Protein AF-A0A1Y4NJ50-F1 (afdb_monomer_lite)

Sequence (127 aa):
MTEEALWSCITAFQEYPFHTASGLPFQYTLKKGRNGKLTHELWIDRREGSKSLTWSSVRLAFQNVKEMRENGERPFVERPKGLGDIRGVSYIYPLFMRFGLIEVPEKFAGNMTYQQLTLPKSLLQGD

Structure (mmCIF, N/CA/C/O backbone):
data_AF-A0A1Y4NJ50-F1
#
_entry.id   AF-A0A1Y4NJ50-F1
#
loop_
_atom_site.group_PDB
_atom_site.id
_atom_site.type_symbol
_atom_site.label_atom_id
_atom_site.label_alt_id
_atom_site.label_comp_id
_atom_site.label_asym_id
_atom_site.label_entity_id
_atom_site.label_seq_id
_atom_site.pdbx_PDB_ins_code
_atom_site.Cartn_x
_atom_site.Cartn_y
_atom_site.Cartn_z
_atom_site.occupancy
_atom_site.B_iso_or_equiv
_atom_site.auth_seq_id
_atom_site.auth_comp_id
_atom_site.auth_asym_id
_atom_site.auth_atom_id
_atom_site.pdbx_PDB_model_num
ATOM 1 N N . MET A 1 1 ? -7.281 -2.136 -14.240 1.00 86.94 1 MET A N 1
ATOM 2 C CA . MET A 1 1 ? -7.911 -2.161 -12.900 1.00 86.94 1 MET A CA 1
ATOM 3 C C . MET A 1 1 ? -8.380 -0.758 -12.535 1.00 86.94 1 MET A C 1
ATOM 5 O O . MET A 1 1 ? -7.660 0.190 -12.841 1.00 86.94 1 MET A O 1
ATOM 9 N N . THR A 1 2 ? -9.562 -0.613 -11.929 1.00 94.50 2 THR A N 1
ATOM 10 C CA . THR A 1 2 ? -10.085 0.677 -11.432 1.00 94.50 2 THR A CA 1
ATOM 11 C C . THR A 1 2 ? -9.786 0.863 -9.940 1.00 94.50 2 THR A C 1
ATOM 13 O O . THR A 1 2 ? -9.245 -0.035 -9.293 1.00 94.50 2 THR A O 1
ATOM 16 N N . GLU A 1 3 ? -10.109 2.031 -9.388 1.00 94.69 3 GLU A N 1
ATOM 17 C CA . GLU A 1 3 ? -9.917 2.314 -7.961 1.00 94.69 3 GLU A CA 1
ATOM 18 C C . GLU A 1 3 ? -10.900 1.544 -7.071 1.00 94.69 3 GLU A C 1
ATOM 20 O O . GLU A 1 3 ? -10.543 1.101 -5.985 1.00 94.69 3 GLU A O 1
ATOM 25 N N . GLU A 1 4 ? -12.113 1.307 -7.562 1.00 95.19 4 GLU A N 1
ATOM 26 C CA . GLU A 1 4 ? -13.150 0.509 -6.904 1.00 95.19 4 GLU A CA 1
ATOM 27 C C . GLU A 1 4 ? -12.730 -0.962 -6.837 1.00 95.19 4 GLU A C 1
ATOM 29 O O . GLU A 1 4 ? -12.912 -1.624 -5.813 1.00 95.19 4 GLU A O 1
ATOM 34 N N . ALA A 1 5 ? -12.107 -1.467 -7.906 1.00 96.31 5 ALA A N 1
ATOM 35 C CA . ALA A 1 5 ? -11.529 -2.806 -7.925 1.00 96.31 5 ALA A CA 1
ATOM 36 C C . ALA A 1 5 ? -10.343 -2.922 -6.950 1.00 96.31 5 ALA A C 1
ATOM 38 O O . ALA A 1 5 ? -10.245 -3.911 -6.222 1.00 96.31 5 ALA A O 1
ATOM 39 N N . LEU A 1 6 ? -9.484 -1.895 -6.871 1.00 97.06 6 LEU A N 1
ATOM 40 C CA . LEU A 1 6 ? -8.409 -1.839 -5.876 1.00 97.06 6 LEU A CA 1
ATOM 41 C C . LEU A 1 6 ? -8.969 -1.840 -4.449 1.00 97.06 6 LEU A C 1
ATOM 43 O O . LEU A 1 6 ? -8.513 -2.612 -3.608 1.00 97.06 6 LEU A O 1
ATOM 47 N N . TRP A 1 7 ? -9.982 -1.016 -4.181 1.00 95.88 7 TRP A N 1
ATOM 48 C CA . TRP A 1 7 ? -10.649 -0.968 -2.884 1.00 95.88 7 TRP A CA 1
ATOM 49 C C . TRP A 1 7 ? -11.299 -2.309 -2.517 1.00 95.88 7 TRP A C 1
ATOM 51 O O . TRP A 1 7 ? -11.213 -2.753 -1.372 1.00 95.88 7 TRP A O 1
ATOM 61 N N . SER A 1 8 ? -11.888 -2.997 -3.497 1.00 96.19 8 SER A N 1
ATOM 62 C CA . SER A 1 8 ? -12.455 -4.337 -3.312 1.00 96.19 8 SER A CA 1
ATOM 63 C C . SER A 1 8 ? -11.377 -5.353 -2.923 1.00 96.19 8 SER A C 1
ATOM 65 O O . SER A 1 8 ? -11.580 -6.117 -1.981 1.00 96.19 8 SER A O 1
ATOM 67 N N . CYS A 1 9 ? -10.201 -5.310 -3.562 1.00 97.31 9 CYS A N 1
ATOM 68 C CA . CYS A 1 9 ? -9.056 -6.143 -3.177 1.00 97.31 9 CYS A CA 1
ATOM 69 C C . CYS A 1 9 ? -8.598 -5.837 -1.745 1.00 97.31 9 CYS A C 1
ATOM 71 O O . CYS A 1 9 ? -8.460 -6.744 -0.933 1.00 97.31 9 CYS A O 1
ATOM 73 N N . ILE A 1 10 ? -8.428 -4.558 -1.401 1.00 96.25 10 ILE A N 1
ATOM 74 C CA . ILE A 1 10 ? -8.064 -4.133 -0.040 1.00 96.25 10 ILE A CA 1
ATOM 75 C C . ILE A 1 10 ? -9.083 -4.633 0.995 1.00 96.25 10 ILE A C 1
ATOM 77 O O . ILE A 1 10 ? -8.724 -5.105 2.066 1.00 96.25 10 ILE A O 1
ATOM 81 N N . THR A 1 11 ? -10.372 -4.575 0.677 1.00 95.31 11 THR A N 1
ATOM 82 C CA . THR A 1 11 ? -11.416 -5.034 1.598 1.00 95.31 11 THR A CA 1
ATOM 83 C C . THR A 1 11 ? -11.394 -6.556 1.773 1.00 95.31 11 THR A C 1
ATOM 85 O O . THR A 1 11 ? -11.586 -7.040 2.888 1.00 95.31 11 THR A O 1
ATOM 88 N N . ALA A 1 12 ? -11.136 -7.299 0.691 1.00 96.00 12 ALA A N 1
ATOM 89 C CA . ALA A 1 12 ? -11.108 -8.761 0.677 1.00 96.00 12 ALA A CA 1
ATOM 90 C C . ALA A 1 12 ? -9.866 -9.365 1.356 1.00 96.00 12 ALA A C 1
ATOM 92 O O . ALA A 1 12 ? -9.920 -10.495 1.826 1.00 96.00 12 ALA A O 1
ATOM 93 N N . PHE A 1 13 ? -8.757 -8.623 1.408 1.00 95.12 13 PHE A N 1
ATOM 94 C CA . PHE A 1 13 ? -7.477 -9.076 1.965 1.00 95.12 13 PHE A CA 1
ATOM 95 C C . PHE A 1 13 ? -7.195 -8.555 3.384 1.00 95.12 13 PHE A C 1
ATOM 97 O O . PHE A 1 13 ? -6.048 -8.591 3.835 1.00 95.12 13 PHE A O 1
ATOM 104 N N . GLN A 1 14 ? -8.213 -8.076 4.102 1.00 92.25 14 GLN A N 1
ATOM 105 C CA . GLN A 1 14 ? -8.080 -7.822 5.539 1.00 92.25 14 GLN A CA 1
ATOM 106 C C . GLN A 1 14 ? -7.637 -9.096 6.268 1.00 92.25 14 GLN A C 1
ATOM 108 O O . GLN A 1 14 ? -7.994 -10.197 5.860 1.00 92.25 14 GLN A O 1
ATOM 113 N N . GLU A 1 15 ? -6.832 -8.939 7.320 1.00 92.38 15 GLU A N 1
ATOM 114 C CA . GLU A 1 15 ? -6.305 -10.047 8.140 1.00 92.38 15 GLU A CA 1
ATOM 115 C C . GLU A 1 15 ? -5.439 -11.072 7.373 1.00 92.38 15 GLU A C 1
ATOM 117 O O . GLU A 1 15 ? -4.946 -12.042 7.947 1.00 92.38 15 GLU A O 1
ATOM 122 N N . TYR A 1 16 ? -5.160 -10.849 6.086 1.00 93.75 16 TYR A N 1
ATOM 123 C CA . TYR A 1 16 ? -4.231 -11.687 5.339 1.00 93.75 16 TYR A CA 1
ATOM 124 C C . TYR A 1 16 ? -2.790 -11.485 5.857 1.00 93.75 16 TYR A C 1
ATOM 126 O O . TYR A 1 16 ? -2.367 -10.335 6.010 1.00 93.75 16 TYR A O 1
ATO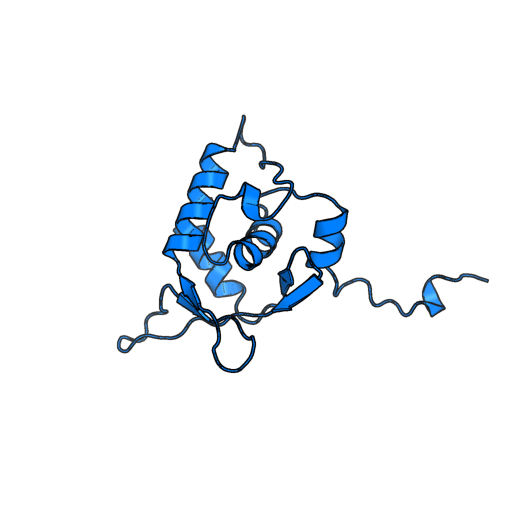M 134 N N . PRO A 1 17 ? -2.011 -12.562 6.100 1.00 93.00 17 PRO A N 1
ATOM 135 C CA . PRO A 1 17 ? -0.647 -12.480 6.628 1.00 93.00 17 PRO A CA 1
ATOM 136 C C . PRO A 1 17 ? 0.347 -12.031 5.547 1.00 93.00 17 PRO A C 1
ATOM 138 O O . PRO A 1 17 ? 1.012 -12.833 4.884 1.00 93.00 17 PRO A O 1
ATOM 141 N N . PHE A 1 18 ? 0.450 -10.721 5.353 1.00 94.25 18 PHE A N 1
ATOM 142 C CA . PHE A 1 18 ? 1.447 -10.123 4.477 1.00 94.25 18 PHE A CA 1
ATOM 143 C C . PHE A 1 18 ? 2.822 -10.081 5.143 1.00 94.25 18 PHE A C 1
ATOM 145 O O . PHE A 1 18 ? 2.962 -10.075 6.363 1.00 94.25 18 PHE A O 1
ATOM 152 N N . HIS A 1 19 ? 3.857 -9.989 4.314 1.00 94.50 19 HIS A N 1
ATOM 153 C CA . HIS A 1 19 ? 5.216 -9.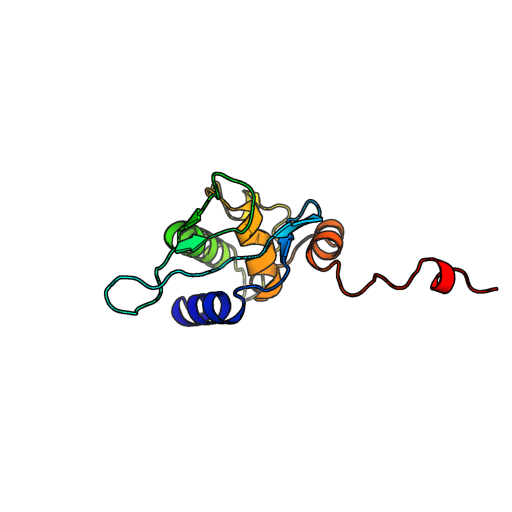694 4.747 1.00 94.50 19 HIS A CA 1
ATOM 154 C C . HIS A 1 19 ? 5.733 -8.509 3.935 1.00 94.50 19 HIS A C 1
ATOM 156 O O . HIS A 1 19 ? 5.410 -8.369 2.757 1.00 94.50 19 HIS A O 1
ATOM 162 N N . THR A 1 20 ? 6.501 -7.614 4.553 1.00 94.62 20 THR A N 1
ATOM 163 C CA . THR A 1 20 ? 7.172 -6.531 3.816 1.00 94.62 20 THR A CA 1
ATOM 164 C C . THR A 1 20 ? 8.308 -7.088 2.951 1.00 94.62 20 THR A C 1
ATOM 166 O O . THR A 1 20 ? 8.740 -8.224 3.128 1.00 94.62 20 THR A O 1
ATOM 169 N N . ALA A 1 21 ? 8.888 -6.260 2.076 1.00 94.06 21 ALA A N 1
ATOM 170 C CA . ALA A 1 21 ? 10.086 -6.630 1.306 1.00 94.06 21 ALA A CA 1
ATOM 171 C C . ALA A 1 21 ? 11.271 -7.096 2.186 1.00 94.06 21 ALA A C 1
ATOM 173 O O . ALA A 1 21 ? 12.138 -7.834 1.726 1.00 94.06 21 ALA A O 1
ATOM 174 N N . SER A 1 22 ? 11.307 -6.687 3.459 1.00 91.81 22 SER A N 1
ATOM 175 C CA . SER A 1 22 ? 12.300 -7.120 4.450 1.00 91.81 22 SER A CA 1
ATOM 176 C C . SER A 1 22 ? 11.889 -8.373 5.240 1.00 91.81 22 SER A C 1
ATOM 178 O O . SER A 1 22 ? 12.549 -8.693 6.221 1.00 91.81 22 SER A O 1
ATOM 180 N N . GLY A 1 23 ? 10.778 -9.027 4.889 1.00 91.62 23 GLY A N 1
ATOM 181 C CA . GLY A 1 23 ? 10.268 -10.224 5.567 1.00 91.62 23 GLY A CA 1
ATOM 182 C C . GLY A 1 23 ? 9.542 -9.954 6.888 1.00 91.62 23 GLY A C 1
ATOM 183 O O . GLY A 1 23 ? 9.352 -10.870 7.678 1.00 91.62 23 GLY A O 1
ATOM 184 N N . LEU A 1 24 ? 9.148 -8.710 7.173 1.00 90.44 24 LEU A N 1
ATOM 185 C CA . LEU A 1 24 ? 8.475 -8.383 8.432 1.00 90.44 24 LEU A CA 1
ATOM 186 C C . LEU A 1 24 ? 6.969 -8.673 8.308 1.00 90.44 24 LEU A C 1
ATOM 188 O O . LEU A 1 24 ? 6.333 -8.010 7.479 1.00 90.44 24 LEU A O 1
ATOM 192 N N . PRO A 1 25 ? 6.394 -9.604 9.098 1.00 92.12 25 PRO A N 1
ATOM 193 C CA . PRO A 1 25 ? 4.968 -9.909 9.040 1.00 92.12 25 PRO A CA 1
ATOM 194 C C . PRO A 1 25 ? 4.109 -8.710 9.439 1.00 92.12 25 PRO A C 1
ATOM 196 O O . PRO A 1 25 ? 4.501 -7.883 10.274 1.00 92.12 25 PRO A O 1
ATOM 199 N N . PHE A 1 26 ? 2.942 -8.623 8.811 1.00 92.06 26 PHE A N 1
ATOM 200 C CA . PHE A 1 26 ? 1.858 -7.728 9.181 1.00 92.06 26 PHE A CA 1
ATOM 201 C C . PHE A 1 26 ? 0.532 -8.192 8.565 1.00 92.06 26 PHE A C 1
ATOM 203 O O . PHE A 1 26 ? 0.482 -8.855 7.531 1.00 92.06 26 PHE A O 1
ATOM 210 N N . GLN A 1 27 ? -0.548 -7.754 9.174 1.00 93.19 27 GLN A N 1
ATOM 211 C CA . GLN A 1 27 ? -1.913 -7.785 8.697 1.00 93.19 27 GLN A CA 1
ATOM 212 C C . GLN A 1 27 ? -2.490 -6.370 8.799 1.00 93.19 27 GLN A C 1
ATOM 214 O O . GLN A 1 27 ? -1.868 -5.430 9.310 1.00 93.19 27 GLN A O 1
ATOM 219 N N . TYR A 1 28 ? -3.700 -6.187 8.287 1.00 93.69 28 TYR A N 1
ATOM 220 C CA . TYR A 1 28 ? -4.433 -4.954 8.520 1.00 93.69 28 TYR A CA 1
ATOM 221 C C . TYR A 1 28 ? -5.921 -5.198 8.673 1.00 93.69 28 TYR A C 1
ATOM 223 O O . TYR A 1 28 ? -6.471 -6.167 8.151 1.00 93.69 28 TYR A O 1
ATOM 231 N N . THR A 1 29 ? -6.568 -4.259 9.353 1.00 92.88 29 THR A N 1
ATOM 232 C CA . THR A 1 29 ? -8.024 -4.187 9.466 1.00 92.88 29 THR A CA 1
ATOM 233 C C . THR A 1 29 ? -8.530 -2.832 8.985 1.00 92.88 29 THR A C 1
ATOM 235 O O . THR A 1 29 ? -7.822 -1.822 9.028 1.00 92.88 29 THR A O 1
ATOM 238 N N . LEU A 1 30 ? -9.769 -2.797 8.509 1.00 92.06 30 LEU A N 1
ATOM 239 C CA . LEU A 1 30 ? -10.510 -1.583 8.196 1.00 92.06 30 LEU A CA 1
ATOM 240 C C . LEU A 1 30 ? -11.546 -1.375 9.300 1.00 92.06 30 LEU A C 1
ATOM 242 O O . LEU A 1 30 ? -12.342 -2.263 9.604 1.00 92.06 30 LEU A O 1
ATOM 246 N N . LYS A 1 31 ? -11.569 -0.189 9.907 1.00 86.50 31 LYS A N 1
ATOM 247 C CA . LYS A 1 31 ? -12.595 0.131 10.908 1.00 86.50 31 LYS A CA 1
ATOM 248 C C . LYS A 1 31 ? -13.907 0.486 10.220 1.00 86.50 31 LYS A C 1
ATOM 250 O O . LYS A 1 31 ? -13.924 0.945 9.083 1.00 86.50 31 LYS A O 1
ATOM 255 N N . LYS A 1 32 ? -15.028 0.318 10.920 1.00 86.12 32 LYS A N 1
ATOM 256 C CA . LYS A 1 32 ? -16.311 0.902 10.509 1.00 86.12 32 LYS A CA 1
ATOM 257 C C . LYS A 1 32 ? -16.472 2.267 11.167 1.00 86.12 32 LYS A C 1
ATOM 259 O O . LYS A 1 32 ? -16.242 2.414 12.366 1.00 86.12 32 LYS A O 1
ATOM 264 N N . GLY A 1 33 ? -16.853 3.267 10.381 1.00 82.12 33 GLY A N 1
ATOM 265 C CA . GLY A 1 33 ? -17.260 4.569 10.893 1.00 82.12 33 GLY A CA 1
ATOM 266 C C . GLY A 1 33 ? -18.620 4.499 11.593 1.00 82.12 33 GLY A C 1
ATOM 267 O O . GLY A 1 33 ? -19.318 3.486 11.543 1.00 82.12 33 GLY A O 1
ATOM 268 N N . ARG A 1 34 ? -19.044 5.615 12.199 1.00 82.88 34 ARG A N 1
ATOM 269 C CA . ARG A 1 34 ? -20.337 5.723 12.911 1.00 82.88 34 ARG A CA 1
ATOM 270 C C . ARG A 1 34 ? -21.561 5.421 12.032 1.00 82.88 34 ARG A C 1
ATOM 272 O O . ARG A 1 34 ? -22.614 5.089 12.552 1.00 82.88 34 ARG A O 1
ATOM 279 N N . ASN A 1 35 ? -21.420 5.524 10.711 1.00 85.75 35 ASN A N 1
ATOM 280 C CA . ASN A 1 35 ? -22.459 5.229 9.718 1.00 85.75 35 ASN A CA 1
ATOM 281 C C . ASN A 1 35 ? -22.442 3.767 9.222 1.00 85.75 35 ASN A C 1
ATOM 283 O O . ASN A 1 35 ? -23.101 3.453 8.235 1.00 85.75 35 ASN A O 1
ATOM 287 N N . GLY A 1 36 ? -21.633 2.894 9.832 1.00 81.81 36 GLY A N 1
ATOM 288 C CA . GLY A 1 36 ? -21.494 1.490 9.442 1.00 81.81 36 GLY A CA 1
ATOM 289 C C . GLY A 1 36 ? -20.657 1.240 8.181 1.00 81.81 36 GLY A C 1
ATOM 290 O O . GLY A 1 36 ? -20.372 0.080 7.878 1.00 81.81 36 GLY A O 1
ATOM 291 N N . LYS A 1 37 ? -20.217 2.287 7.464 1.00 86.75 37 LYS A N 1
ATOM 292 C CA . LYS A 1 37 ? -19.336 2.160 6.292 1.00 86.75 37 LYS A CA 1
ATOM 293 C C . LYS A 1 37 ? -17.889 1.950 6.726 1.00 86.75 37 LYS A C 1
ATOM 295 O O . LYS A 1 37 ? -17.454 2.506 7.735 1.00 86.75 37 LYS A O 1
ATOM 300 N N . LEU A 1 38 ? -17.135 1.172 5.951 1.00 86.25 38 LEU A N 1
ATOM 301 C CA . LEU A 1 38 ? -15.699 1.009 6.171 1.00 86.25 38 LEU A CA 1
ATOM 302 C C . LEU A 1 38 ? -14.978 2.349 6.004 1.00 86.25 38 LEU A C 1
ATOM 304 O O . LEU A 1 38 ? -15.257 3.115 5.082 1.00 86.25 38 LEU A O 1
ATOM 308 N N . THR A 1 39 ? -14.048 2.627 6.908 1.00 87.25 39 THR A N 1
ATOM 309 C CA . THR A 1 39 ? -13.148 3.767 6.810 1.00 87.25 39 THR A CA 1
ATOM 310 C C . THR A 1 39 ? -12.105 3.487 5.744 1.00 87.25 39 THR A C 1
ATOM 312 O O . THR A 1 39 ? -11.558 2.390 5.669 1.00 87.25 39 THR A O 1
ATOM 315 N N . HIS A 1 40 ? -11.757 4.515 4.983 1.00 91.38 40 HIS A N 1
ATOM 316 C CA . HIS A 1 40 ? -10.647 4.533 4.032 1.00 91.38 40 HIS A CA 1
ATOM 317 C C . HIS A 1 40 ? -9.270 4.595 4.737 1.00 91.38 40 HIS A C 1
ATOM 319 O O . HIS A 1 40 ? -8.384 5.361 4.360 1.00 91.38 40 HIS A O 1
ATOM 325 N N . GLU A 1 41 ? -9.101 3.811 5.799 1.00 91.19 41 GLU A N 1
ATOM 326 C CA . GLU A 1 41 ? -7.911 3.777 6.642 1.00 91.19 41 GLU A CA 1
ATOM 327 C C . GLU A 1 41 ? -7.634 2.338 7.081 1.00 91.19 41 GLU A C 1
ATOM 329 O O . GLU A 1 41 ? -8.486 1.686 7.690 1.00 91.19 41 GLU A O 1
ATOM 334 N N . LEU A 1 42 ? -6.439 1.860 6.739 1.00 93.12 42 LEU A N 1
ATOM 335 C CA . LEU A 1 42 ? -5.947 0.526 7.045 1.00 93.12 42 LEU A CA 1
ATOM 336 C C . LEU A 1 42 ? -5.135 0.590 8.334 1.00 93.12 42 LEU A C 1
ATOM 338 O O . LEU A 1 42 ? -4.126 1.292 8.418 1.00 93.12 42 LEU A O 1
ATOM 342 N N . TRP A 1 43 ? -5.560 -0.167 9.332 1.00 91.62 43 TRP A N 1
ATOM 343 C CA . TRP A 1 43 ? -4.906 -0.262 10.627 1.00 91.62 43 TRP A CA 1
ATOM 344 C C . TRP A 1 43 ? -3.952 -1.438 10.602 1.00 91.62 43 TRP A C 1
ATOM 346 O O . TRP A 1 43 ? -4.395 -2.582 10.634 1.00 91.62 43 TRP A O 1
ATOM 356 N N . ILE A 1 44 ? -2.655 -1.147 10.511 1.00 91.50 44 ILE A N 1
ATOM 357 C CA . ILE A 1 44 ? -1.620 -2.178 10.501 1.00 91.50 44 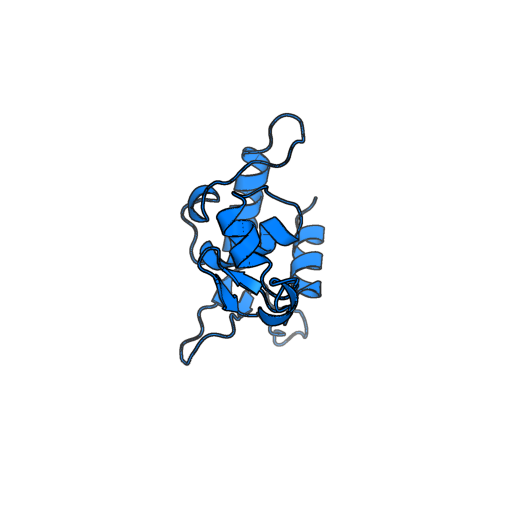ILE A CA 1
ATOM 358 C C . ILE A 1 44 ? -1.419 -2.704 11.926 1.00 91.50 44 ILE A C 1
ATOM 360 O O . ILE A 1 44 ? -1.222 -1.924 12.864 1.00 91.50 44 ILE A O 1
ATOM 364 N N . ASP A 1 45 ? -1.439 -4.022 12.080 1.00 81.94 45 ASP A N 1
ATOM 365 C CA . ASP A 1 45 ? -1.330 -4.765 13.341 1.00 81.94 45 ASP A CA 1
ATOM 366 C C . ASP A 1 45 ? 0.103 -4.789 13.916 1.00 81.94 45 ASP A C 1
ATOM 368 O O . ASP A 1 45 ? 0.710 -5.835 14.134 1.00 81.94 45 ASP A O 1
ATOM 372 N N . ARG A 1 46 ? 0.707 -3.632 14.202 1.00 68.75 46 ARG A N 1
ATOM 373 C CA . ARG A 1 46 ? 2.056 -3.632 14.792 1.00 68.75 46 ARG A CA 1
ATOM 374 C C . ARG A 1 46 ? 2.227 -2.669 15.954 1.00 68.75 46 ARG A C 1
ATOM 376 O O . ARG A 1 46 ? 2.325 -1.470 15.716 1.00 68.75 46 ARG A O 1
ATOM 383 N N . ARG A 1 47 ? 2.417 -3.265 17.148 1.00 54.53 47 ARG A N 1
ATOM 384 C CA . ARG A 1 47 ? 2.771 -2.687 18.467 1.00 54.53 47 ARG A CA 1
ATOM 385 C C . ARG A 1 47 ? 1.916 -1.485 18.902 1.00 54.53 47 ARG A C 1
ATOM 387 O O . ARG A 1 47 ? 1.290 -0.794 18.108 1.00 54.53 47 ARG A O 1
ATOM 394 N N . GLU A 1 48 ? 1.883 -1.248 20.209 1.00 44.91 48 GLU A N 1
ATOM 395 C CA . GLU A 1 48 ? 1.282 -0.051 20.806 1.00 44.91 48 GLU A CA 1
ATOM 396 C C . GLU A 1 48 ? 1.791 1.212 20.080 1.00 44.91 48 GLU A C 1
ATOM 398 O O . GLU A 1 48 ? 2.999 1.408 19.941 1.00 44.91 48 GLU A O 1
ATOM 403 N N . GLY A 1 49 ? 0.875 2.016 19.524 1.00 56.19 49 GLY A N 1
ATOM 404 C CA . GLY A 1 49 ? 1.199 3.117 18.599 1.00 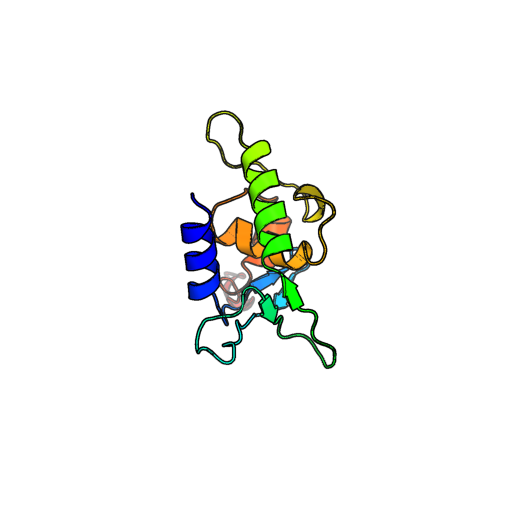56.19 49 GLY A CA 1
ATOM 405 C C . GLY A 1 49 ? 1.013 2.803 17.104 1.00 56.19 49 GLY A C 1
ATOM 406 O O . GLY A 1 49 ? 1.594 3.494 16.262 1.00 56.19 49 GLY A O 1
ATOM 407 N N . SER A 1 50 ? 0.224 1.770 16.779 1.00 55.75 50 SER A N 1
ATOM 408 C CA . SER A 1 50 ? -0.144 1.314 15.429 1.00 55.75 50 SER A CA 1
ATOM 409 C C . SER A 1 50 ? -0.202 2.445 14.395 1.00 55.75 50 SER A C 1
ATOM 411 O O . SER A 1 50 ? -0.983 3.391 14.524 1.00 55.75 50 SER A O 1
ATOM 413 N N . LYS A 1 51 ? 0.618 2.334 13.343 1.00 69.38 51 LYS A N 1
ATOM 414 C CA . LYS A 1 51 ? 0.602 3.260 12.205 1.00 69.38 51 LYS A CA 1
ATOM 415 C C . LYS A 1 51 ? -0.553 2.885 11.285 1.00 69.38 51 LYS A C 1
ATOM 417 O O . LYS A 1 51 ? -0.610 1.752 10.814 1.00 69.38 51 LYS A O 1
ATOM 422 N N . SER A 1 52 ? -1.427 3.838 10.990 1.00 83.75 52 SER A N 1
ATOM 423 C CA . SER A 1 52 ? -2.414 3.672 9.934 1.00 83.75 52 SER A CA 1
ATOM 424 C C . SER A 1 52 ? -1.821 3.981 8.558 1.00 83.75 52 SER A C 1
ATOM 426 O O . SER A 1 52 ? -0.902 4.796 8.403 1.00 83.75 52 SER A O 1
ATOM 428 N N . LEU A 1 53 ? -2.342 3.293 7.549 1.00 90.50 53 LEU A N 1
ATOM 429 C CA . LEU A 1 53 ? -2.104 3.547 6.139 1.00 90.50 53 LEU A CA 1
ATOM 430 C C . LEU A 1 53 ? -3.393 4.123 5.548 1.00 90.50 53 LEU A C 1
ATOM 432 O O . LEU A 1 53 ? -4.432 3.464 5.528 1.00 90.50 53 LEU A O 1
ATOM 436 N N . THR A 1 54 ? -3.342 5.369 5.086 1.00 93.31 54 THR A N 1
ATOM 437 C CA . THR A 1 54 ? -4.522 6.044 4.537 1.00 93.31 54 THR A CA 1
ATOM 438 C C . THR A 1 54 ? -4.791 5.589 3.106 1.00 93.31 54 THR A C 1
ATOM 440 O O . THR A 1 54 ? -3.869 5.290 2.343 1.00 93.31 54 THR A O 1
ATOM 443 N N . TRP A 1 55 ? -6.061 5.597 2.702 1.00 94.75 55 TRP A N 1
ATOM 444 C CA . TRP A 1 55 ? -6.440 5.344 1.313 1.00 94.75 55 TRP A CA 1
ATOM 445 C C . TRP A 1 55 ? -5.785 6.328 0.350 1.00 94.75 55 TRP A C 1
ATOM 447 O O . TRP A 1 55 ? -5.386 5.920 -0.729 1.00 94.75 55 TRP A O 1
ATOM 457 N N . SER A 1 56 ? -5.588 7.590 0.740 1.00 94.88 56 SER A N 1
ATOM 458 C CA . SER A 1 56 ? -4.886 8.568 -0.099 1.00 94.88 56 SER A CA 1
ATOM 459 C C . SER A 1 56 ? -3.459 8.127 -0.439 1.00 94.88 56 SER A C 1
ATOM 461 O O . SER A 1 56 ? -3.057 8.257 -1.591 1.00 94.88 56 SER A O 1
ATOM 463 N N . SER A 1 57 ? -2.718 7.534 0.510 1.00 96.00 57 SER A N 1
ATOM 464 C CA . SER A 1 57 ? -1.404 6.939 0.223 1.00 96.00 57 SER A CA 1
ATOM 465 C C . SER A 1 57 ? -1.504 5.778 -0.772 1.00 96.00 57 SER A C 1
ATOM 467 O O . SER A 1 57 ? -0.681 5.670 -1.678 1.00 96.00 57 SER A O 1
ATOM 469 N N . VAL A 1 58 ? -2.520 4.920 -0.627 1.00 96.94 58 VAL A N 1
ATOM 470 C CA . VAL A 1 58 ? -2.757 3.784 -1.534 1.00 96.94 58 VAL A CA 1
ATOM 471 C C . VAL A 1 58 ? -3.140 4.264 -2.938 1.00 96.94 58 VAL A C 1
ATOM 473 O O . VAL A 1 58 ? -2.566 3.786 -3.914 1.00 96.94 58 VAL A O 1
ATOM 476 N N . ARG A 1 59 ? -4.050 5.241 -3.052 1.00 97.25 59 ARG A N 1
ATOM 477 C CA . ARG A 1 59 ? -4.443 5.863 -4.326 1.00 97.25 59 ARG A CA 1
ATOM 478 C C . ARG A 1 59 ? -3.242 6.498 -5.011 1.00 97.25 59 ARG A C 1
ATOM 480 O O . ARG A 1 59 ? -3.041 6.252 -6.192 1.00 97.25 59 ARG A O 1
ATOM 487 N N . LEU A 1 60 ? -2.430 7.265 -4.281 1.00 97.75 60 LEU A N 1
ATOM 488 C CA . LEU A 1 60 ? -1.250 7.923 -4.846 1.00 97.75 60 LEU A CA 1
ATOM 489 C C . LEU A 1 60 ? -0.262 6.901 -5.419 1.00 97.75 60 LEU A C 1
ATOM 491 O O . LEU A 1 60 ? 0.148 7.024 -6.568 1.00 97.75 60 LEU A O 1
ATOM 495 N N . ALA A 1 61 ? 0.046 5.840 -4.671 1.00 98.06 61 ALA A N 1
ATOM 496 C CA . ALA A 1 61 ? 0.894 4.766 -5.181 1.00 98.06 61 ALA A CA 1
ATOM 497 C C . ALA A 1 61 ? 0.277 4.089 -6.415 1.00 98.06 61 ALA A C 1
ATOM 499 O O . ALA A 1 61 ? 0.989 3.724 -7.348 1.00 98.06 61 ALA A O 1
ATOM 500 N N . PHE A 1 62 ? -1.046 3.908 -6.430 1.00 97.75 62 PHE A N 1
ATOM 501 C CA . PHE A 1 62 ? -1.744 3.296 -7.556 1.00 97.75 62 PHE A CA 1
ATOM 502 C C . PHE A 1 62 ? -1.686 4.158 -8.820 1.00 97.75 62 PHE A C 1
ATOM 504 O O . PHE A 1 62 ? -1.502 3.610 -9.906 1.00 97.75 62 PHE A O 1
ATOM 511 N N . GLN A 1 63 ? -1.807 5.482 -8.691 1.00 97.00 63 GLN A N 1
ATOM 512 C CA . GLN A 1 63 ? -1.644 6.395 -9.825 1.00 97.00 63 GLN A CA 1
ATOM 513 C C . GLN A 1 63 ? -0.211 6.355 -10.360 1.00 97.00 63 GLN A C 1
ATOM 515 O O . GLN A 1 63 ? -0.036 6.148 -11.555 1.00 97.00 63 GLN A O 1
ATOM 520 N N . ASN A 1 64 ? 0.798 6.379 -9.484 1.00 97.44 64 ASN A N 1
ATOM 521 C CA . ASN A 1 64 ? 2.197 6.237 -9.902 1.00 97.44 64 ASN A CA 1
ATOM 522 C C . ASN A 1 64 ? 2.429 4.925 -10.675 1.00 97.44 64 ASN A C 1
ATOM 524 O O . ASN A 1 64 ? 3.078 4.918 -11.714 1.00 97.44 64 ASN A O 1
ATOM 528 N N . VAL A 1 65 ? 1.846 3.808 -10.220 1.00 96.81 65 VAL A N 1
ATOM 529 C CA . VAL A 1 65 ? 1.913 2.531 -10.954 1.00 96.81 65 VAL A CA 1
ATOM 530 C C . VAL A 1 65 ? 1.233 2.618 -12.316 1.00 96.81 65 VAL A C 1
ATOM 532 O O . VAL A 1 65 ? 1.730 2.023 -13.265 1.00 96.81 65 VAL A O 1
ATOM 535 N N . LYS A 1 66 ? 0.098 3.316 -12.438 1.00 94.88 66 LYS A N 1
ATOM 536 C CA . LYS A 1 66 ? -0.556 3.516 -13.739 1.00 94.88 66 LYS A CA 1
ATOM 537 C C . LYS A 1 66 ? 0.305 4.339 -14.691 1.00 94.88 66 LYS A C 1
ATOM 539 O O . LYS A 1 66 ? 0.340 4.003 -15.866 1.00 94.88 66 LYS A O 1
ATOM 544 N N . GLU A 1 67 ? 0.986 5.363 -14.193 1.00 94.81 67 GLU A N 1
ATOM 545 C CA . GLU A 1 67 ? 1.892 6.203 -14.984 1.00 94.81 67 GLU A CA 1
ATOM 546 C C . GLU A 1 67 ? 3.140 5.436 -15.444 1.00 94.81 67 GLU A C 1
ATOM 548 O O . GLU A 1 67 ? 3.607 5.648 -16.555 1.00 94.81 67 GLU A O 1
ATOM 553 N N . MET A 1 68 ? 3.638 4.493 -14.636 1.00 95.25 68 MET A N 1
ATOM 554 C CA . MET A 1 68 ? 4.768 3.623 -14.998 1.00 95.25 68 MET A CA 1
ATOM 555 C C . MET A 1 68 ? 4.416 2.532 -16.020 1.00 95.25 68 MET A C 1
ATOM 557 O O . MET A 1 68 ? 5.313 1.845 -16.502 1.00 95.25 68 MET A O 1
ATOM 561 N N . ARG A 1 69 ? 3.129 2.282 -16.298 1.00 91.69 69 ARG A N 1
ATOM 562 C CA . ARG A 1 69 ? 2.725 1.218 -17.227 1.00 91.69 69 ARG A CA 1
ATOM 563 C C . ARG A 1 69 ? 3.042 1.625 -18.658 1.00 91.69 69 ARG A C 1
ATOM 565 O O . ARG A 1 69 ? 2.367 2.476 -19.229 1.00 91.69 69 ARG A O 1
ATOM 572 N N . GLU A 1 70 ? 3.980 0.917 -19.264 1.00 83.81 70 GLU A N 1
ATOM 573 C CA . GLU A 1 70 ? 4.261 0.990 -20.693 1.00 83.81 70 GLU A CA 1
ATOM 574 C C . GLU A 1 70 ? 3.578 -0.181 -21.408 1.00 83.81 70 GLU A C 1
ATOM 576 O O . GLU A 1 70 ? 3.581 -1.310 -20.921 1.00 83.81 70 GLU A O 1
ATOM 581 N N . ASN A 1 71 ? 2.931 0.085 -22.546 1.00 85.00 71 ASN A N 1
ATOM 582 C CA . ASN A 1 71 ? 2.347 -0.934 -23.436 1.00 85.00 71 ASN A CA 1
ATOM 583 C C . ASN A 1 71 ? 1.382 -1.947 -22.776 1.00 85.00 71 ASN A C 1
ATOM 585 O O . ASN A 1 71 ? 1.143 -3.028 -23.306 1.00 85.00 71 ASN A O 1
ATOM 589 N N . GLY A 1 72 ? 0.786 -1.596 -21.632 1.00 81.50 72 GLY A N 1
ATOM 590 C CA . GLY A 1 72 ? -0.130 -2.467 -20.887 1.00 81.50 72 GLY A CA 1
ATOM 591 C C . GLY A 1 72 ? 0.551 -3.501 -19.983 1.00 81.50 72 GLY A C 1
ATOM 592 O O . GLY A 1 72 ? -0.150 -4.222 -19.268 1.00 81.50 72 GLY A O 1
ATOM 593 N N . GLU A 1 73 ? 1.883 -3.540 -19.954 1.00 89.50 73 GLU A N 1
ATOM 594 C CA . GLU A 1 73 ? 2.658 -4.435 -19.099 1.00 89.50 73 GLU A CA 1
ATOM 595 C C . GLU A 1 73 ? 2.668 -3.960 -17.641 1.00 89.50 73 GLU A C 1
ATOM 597 O O . GLU A 1 73 ? 2.344 -2.813 -17.317 1.00 89.50 73 GLU A O 1
ATOM 602 N N . ARG A 1 74 ? 2.992 -4.869 -16.715 1.00 93.12 74 ARG A N 1
ATOM 603 C CA . ARG A 1 74 ? 3.153 -4.509 -15.302 1.00 93.12 74 ARG A CA 1
ATOM 604 C C . ARG A 1 74 ? 4.519 -3.851 -15.117 1.00 93.12 74 ARG A C 1
ATOM 606 O O . ARG A 1 74 ? 5.512 -4.436 -15.533 1.00 93.12 74 ARG A O 1
ATOM 613 N N . PRO A 1 75 ? 4.604 -2.696 -14.442 1.00 96.69 75 PRO A N 1
ATOM 614 C CA . PRO A 1 75 ? 5.890 -2.080 -14.189 1.00 96.69 75 PRO A CA 1
ATOM 615 C C . PRO A 1 75 ? 6.698 -2.927 -13.205 1.00 96.69 75 PRO A C 1
ATOM 617 O O . PRO A 1 75 ? 6.172 -3.422 -12.199 1.00 96.69 75 PRO A O 1
ATOM 620 N N . PHE A 1 76 ? 7.993 -3.054 -13.483 1.00 97.25 76 PHE A N 1
ATOM 621 C CA . PHE A 1 76 ? 8.957 -3.644 -12.567 1.00 97.25 76 PHE A CA 1
ATOM 622 C C . PHE A 1 76 ? 9.410 -2.596 -11.548 1.00 97.25 76 PHE A C 1
ATOM 624 O O . PHE A 1 76 ? 10.013 -1.582 -11.899 1.00 97.25 76 PHE A O 1
ATOM 631 N N . VAL A 1 77 ? 9.129 -2.831 -10.268 1.00 97.88 77 VAL A N 1
ATOM 632 C CA . VAL A 1 77 ? 9.436 -1.885 -9.193 1.00 97.88 77 VAL A CA 1
ATOM 633 C C . VAL A 1 77 ? 10.487 -2.497 -8.281 1.00 97.88 77 VAL A C 1
ATOM 635 O O . VAL A 1 77 ? 10.185 -3.358 -7.459 1.00 97.88 77 VAL A O 1
ATOM 638 N N . GLU A 1 78 ? 11.731 -2.026 -8.389 1.00 96.94 78 GLU A N 1
ATOM 639 C CA . GLU A 1 78 ? 12.884 -2.643 -7.718 1.00 96.94 78 GLU A CA 1
ATOM 640 C C . GLU A 1 78 ? 12.781 -2.633 -6.183 1.00 96.94 78 GLU A C 1
ATOM 642 O O . GLU A 1 78 ? 13.230 -3.561 -5.520 1.00 96.94 78 GLU A O 1
ATOM 647 N N . ARG A 1 79 ? 12.196 -1.586 -5.591 1.00 96.56 79 ARG A N 1
ATOM 648 C CA . ARG A 1 79 ? 12.097 -1.398 -4.132 1.00 96.56 79 ARG A CA 1
ATOM 649 C C . ARG A 1 79 ? 10.847 -0.599 -3.764 1.00 96.56 79 ARG A C 1
ATOM 651 O O . ARG A 1 79 ? 10.383 0.163 -4.606 1.00 96.56 79 ARG A O 1
ATOM 658 N N . PRO A 1 80 ? 10.353 -0.640 -2.507 1.00 97.12 80 PRO A N 1
ATOM 659 C CA . PRO A 1 80 ? 9.140 0.084 -2.111 1.00 97.12 80 PRO A CA 1
ATOM 660 C C . PRO A 1 80 ? 9.123 1.564 -2.510 1.00 97.12 80 PRO A C 1
ATOM 662 O O . PRO A 1 80 ? 8.136 2.033 -3.059 1.00 97.12 80 PRO A O 1
ATOM 665 N N . LYS A 1 81 ? 10.237 2.289 -2.325 1.00 96.88 81 LYS A N 1
ATOM 666 C CA . LYS A 1 81 ? 10.356 3.706 -2.724 1.00 96.88 81 LYS A CA 1
ATOM 667 C C . LYS A 1 81 ? 10.201 3.959 -4.230 1.00 96.88 81 LYS A C 1
ATOM 669 O O . LYS A 1 81 ? 9.976 5.097 -4.617 1.00 96.88 81 LYS A O 1
ATOM 674 N N . GLY A 1 82 ? 10.302 2.928 -5.067 1.00 97.25 82 GLY A N 1
ATOM 675 C CA . GLY A 1 82 ? 9.987 3.020 -6.490 1.00 97.25 82 GLY A CA 1
ATOM 676 C C . GLY A 1 82 ? 8.509 3.312 -6.757 1.00 97.25 82 GLY A C 1
ATOM 677 O O . GLY A 1 82 ? 8.204 3.870 -7.794 1.00 97.25 82 GLY A O 1
ATOM 678 N N . LEU A 1 83 ? 7.604 3.041 -5.807 1.00 97.62 83 LEU A N 1
ATOM 679 C CA . LEU A 1 83 ? 6.196 3.459 -5.886 1.00 97.62 83 LEU A CA 1
ATOM 680 C C . LEU A 1 83 ? 5.986 4.954 -5.579 1.00 97.62 83 LEU A C 1
ATOM 682 O O . LEU A 1 83 ? 4.859 5.435 -5.665 1.00 97.62 83 LEU A O 1
ATOM 686 N N . GLY A 1 84 ? 7.038 5.675 -5.183 1.00 96.88 84 GLY A N 1
ATOM 687 C CA . GLY A 1 84 ? 7.000 7.076 -4.767 1.00 96.88 84 GLY A CA 1
ATOM 688 C C . GLY A 1 84 ? 7.381 7.288 -3.298 1.00 96.88 84 GLY A C 1
ATOM 689 O O . GLY A 1 84 ? 7.422 6.352 -2.490 1.00 96.88 84 GLY A O 1
ATOM 690 N N . ASP A 1 85 ? 7.645 8.547 -2.942 1.00 95.25 85 ASP A N 1
ATOM 691 C CA . ASP A 1 85 ? 7.920 8.961 -1.561 1.00 95.25 85 ASP A CA 1
ATOM 692 C C . ASP A 1 85 ? 6.617 9.076 -0.758 1.00 95.25 85 ASP A C 1
ATOM 694 O O . ASP A 1 85 ? 6.050 10.148 -0.555 1.00 95.25 85 ASP A O 1
ATOM 698 N N . ILE A 1 86 ? 6.082 7.916 -0.372 1.00 94.69 86 ILE A N 1
ATOM 699 C CA . ILE A 1 86 ? 4.752 7.787 0.223 1.00 94.69 86 ILE A CA 1
ATOM 700 C C . ILE A 1 86 ? 4.870 7.210 1.631 1.00 94.69 86 ILE A C 1
ATOM 702 O O . ILE A 1 86 ? 5.510 6.180 1.879 1.00 94.69 86 ILE A O 1
ATOM 706 N N . ARG A 1 87 ? 4.185 7.837 2.591 1.00 90.81 87 ARG A N 1
ATOM 707 C CA . ARG A 1 87 ? 4.096 7.306 3.953 1.00 90.81 87 ARG A CA 1
ATOM 708 C C . ARG A 1 87 ? 3.440 5.924 3.935 1.00 90.81 87 ARG A C 1
ATOM 710 O O . ARG A 1 87 ? 2.306 5.772 3.491 1.00 90.81 87 ARG A O 1
ATOM 717 N N . GLY A 1 88 ? 4.143 4.933 4.484 1.00 92.38 88 GLY A N 1
ATOM 718 C CA . GLY A 1 88 ? 3.654 3.555 4.572 1.00 92.38 88 GLY A CA 1
ATOM 719 C C . GLY A 1 88 ? 3.870 2.725 3.303 1.00 92.38 88 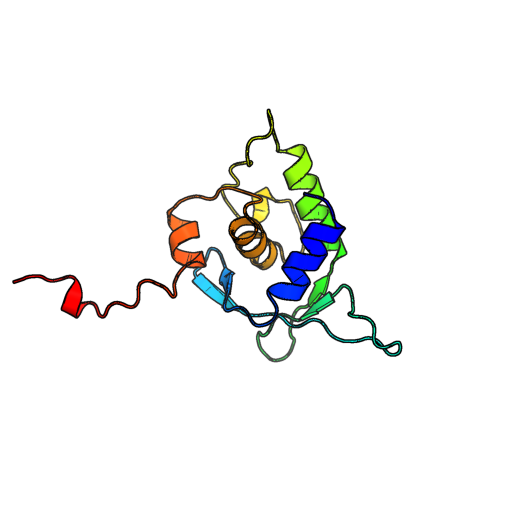GLY A C 1
ATOM 720 O O . GLY A 1 88 ? 3.348 1.616 3.219 1.00 92.38 88 GLY A O 1
ATOM 721 N N . VAL A 1 89 ? 4.678 3.204 2.350 1.00 96.06 89 VAL A N 1
ATOM 722 C CA . VAL A 1 89 ? 4.961 2.494 1.089 1.00 96.06 89 VAL A CA 1
ATOM 723 C C . VAL A 1 89 ? 5.519 1.077 1.282 1.00 96.06 89 VAL A C 1
ATOM 725 O O . VAL A 1 89 ? 5.264 0.194 0.469 1.00 96.06 89 VAL A O 1
ATOM 728 N N . SER A 1 90 ? 6.197 0.810 2.404 1.00 94.75 90 SER A N 1
ATOM 729 C CA . SER A 1 90 ? 6.663 -0.534 2.777 1.00 94.75 90 SER A CA 1
ATOM 730 C C . SER A 1 90 ? 5.537 -1.560 2.937 1.00 94.75 90 SER A C 1
ATOM 732 O O . SER A 1 90 ? 5.796 -2.751 2.792 1.00 94.75 90 SER A O 1
ATOM 734 N N . TYR A 1 91 ? 4.321 -1.106 3.253 1.00 95.44 91 TYR A N 1
ATOM 735 C CA . TYR A 1 91 ? 3.121 -1.938 3.353 1.00 95.44 91 TYR A CA 1
ATOM 736 C C . TYR A 1 91 ? 2.342 -1.964 2.037 1.00 95.44 91 TYR A C 1
ATOM 738 O O . TYR A 1 91 ? 1.786 -2.992 1.691 1.00 95.44 91 TYR A O 1
ATOM 746 N N . ILE A 1 92 ? 2.338 -0.876 1.261 1.00 97.38 92 ILE A N 1
ATOM 747 C CA . ILE A 1 92 ? 1.680 -0.849 -0.059 1.00 97.38 92 ILE A CA 1
ATOM 748 C C . ILE A 1 92 ? 2.356 -1.822 -1.035 1.00 97.38 92 ILE A C 1
ATOM 750 O O . ILE A 1 92 ? 1.685 -2.512 -1.796 1.00 97.38 92 ILE A O 1
ATOM 754 N N . TYR A 1 93 ? 3.685 -1.898 -1.001 1.00 97.75 93 TYR A N 1
ATOM 755 C CA . TYR A 1 93 ? 4.478 -2.701 -1.930 1.00 97.75 93 TYR A CA 1
ATOM 756 C C . TYR A 1 93 ? 4.067 -4.192 -2.003 1.00 97.75 93 TYR A C 1
ATOM 758 O O . TYR A 1 93 ? 3.724 -4.647 -3.097 1.00 97.75 93 TYR A O 1
ATOM 766 N N . PRO A 1 94 ? 3.992 -4.952 -0.888 1.00 96.88 94 PRO A N 1
ATOM 767 C CA . PRO A 1 94 ? 3.496 -6.334 -0.917 1.00 96.88 94 PRO A CA 1
ATOM 768 C C . PRO A 1 94 ? 2.026 -6.462 -1.336 1.00 96.88 94 PRO A C 1
ATOM 770 O O . PRO A 1 94 ? 1.678 -7.429 -2.013 1.00 96.88 94 PRO A O 1
ATOM 77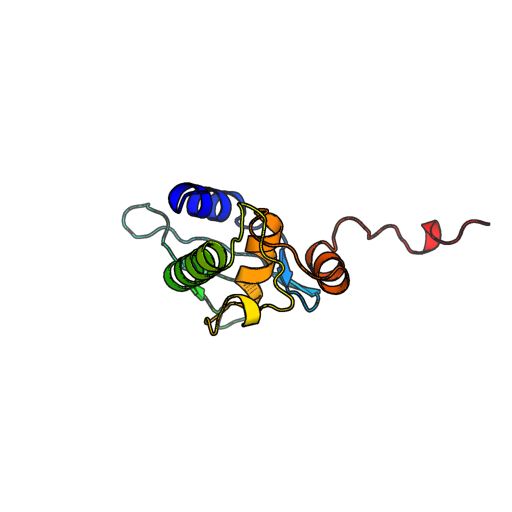3 N N . LEU A 1 95 ? 1.165 -5.497 -0.986 1.00 97.25 95 LEU A N 1
ATOM 774 C CA . LEU A 1 95 ? -0.237 -5.476 -1.430 1.00 97.25 95 LEU A CA 1
ATOM 775 C C . LEU A 1 95 ? -0.310 -5.390 -2.958 1.00 97.25 95 LEU A C 1
ATOM 777 O O . LEU A 1 95 ? -1.026 -6.154 -3.596 1.00 97.25 95 LEU A O 1
ATOM 781 N N . PHE A 1 96 ? 0.469 -4.495 -3.560 1.00 97.88 96 PHE A N 1
ATOM 782 C CA . PHE A 1 96 ? 0.462 -4.285 -5.005 1.00 97.88 96 PHE A CA 1
ATOM 783 C C . PHE A 1 96 ? 1.051 -5.464 -5.773 1.00 97.88 96 PHE A C 1
ATOM 785 O O . PHE A 1 96 ? 0.490 -5.847 -6.799 1.00 97.88 96 PHE A O 1
ATOM 792 N N . MET A 1 97 ? 2.114 -6.090 -5.262 1.00 97.12 97 MET A N 1
ATOM 793 C CA . MET A 1 97 ? 2.601 -7.353 -5.822 1.00 97.12 97 MET A CA 1
ATOM 794 C C . MET A 1 97 ? 1.497 -8.419 -5.774 1.00 97.12 97 MET A C 1
ATOM 796 O O . MET A 1 97 ? 1.196 -9.049 -6.785 1.00 97.12 97 MET A O 1
ATOM 800 N N . ARG A 1 98 ? 0.835 -8.584 -4.619 1.00 96.12 98 ARG A N 1
ATOM 801 C CA . ARG A 1 98 ? -0.235 -9.575 -4.438 1.00 96.12 98 ARG A CA 1
ATOM 802 C C . ARG A 1 98 ? -1.430 -9.337 -5.358 1.00 96.12 98 ARG A C 1
ATOM 804 O O . ARG A 1 98 ? -2.012 -10.298 -5.849 1.00 96.12 98 ARG A O 1
ATOM 811 N N . PHE A 1 99 ? -1.789 -8.082 -5.602 1.00 96.19 99 PHE A N 1
ATOM 812 C CA . PHE A 1 99 ? -2.883 -7.716 -6.505 1.00 96.19 99 PHE A CA 1
ATOM 813 C C . PHE A 1 99 ? -2.473 -7.747 -7.985 1.00 96.19 99 PHE A C 1
ATOM 815 O O . PHE A 1 99 ? -3.258 -7.352 -8.845 1.00 96.19 99 PHE A O 1
ATOM 822 N N . GLY A 1 100 ? -1.250 -8.191 -8.299 1.00 95.25 100 GLY A N 1
ATOM 823 C CA . GLY A 1 100 ? -0.753 -8.280 -9.670 1.00 95.25 100 GLY A CA 1
ATOM 824 C C . GLY A 1 100 ? -0.587 -6.914 -10.334 1.00 95.25 100 GLY A C 1
ATOM 825 O O . GLY A 1 100 ? -0.731 -6.795 -11.550 1.00 95.25 100 GLY A O 1
ATOM 826 N N . LEU A 1 101 ? -0.330 -5.867 -9.549 1.00 96.81 101 LEU A N 1
ATOM 827 C CA . LEU A 1 101 ? -0.169 -4.511 -10.065 1.00 96.81 101 LEU A CA 1
ATOM 828 C C . LEU A 1 101 ? 1.230 -4.219 -10.579 1.00 96.81 101 LEU A C 1
ATOM 830 O O . LEU A 1 101 ? 1.353 -3.440 -11.524 1.00 96.81 101 LEU A O 1
ATOM 834 N N . ILE A 1 102 ? 2.229 -4.824 -9.940 1.00 97.56 102 ILE A N 1
ATOM 835 C CA . ILE A 1 102 ? 3.656 -4.609 -10.165 1.00 97.56 102 ILE A CA 1
ATOM 836 C C . ILE A 1 102 ? 4.375 -5.952 -10.201 1.00 97.56 102 ILE A C 1
ATOM 838 O O . ILE A 1 102 ? 3.912 -6.927 -9.602 1.00 97.56 102 ILE A O 1
ATOM 842 N N . GLU A 1 103 ? 5.535 -5.963 -10.837 1.00 97.00 103 GLU A N 1
ATOM 843 C CA . GLU A 1 103 ? 6.533 -7.016 -10.679 1.00 97.00 103 GLU A CA 1
ATOM 844 C C . GLU A 1 103 ? 7.653 -6.531 -9.761 1.00 97.00 103 GLU A C 1
ATOM 846 O O . GLU A 1 103 ? 7.893 -5.329 -9.623 1.00 97.00 103 GLU A O 1
ATOM 851 N N . VAL A 1 104 ? 8.307 -7.467 -9.078 1.00 96.81 104 VAL A N 1
ATOM 852 C CA . VAL A 1 104 ? 9.325 -7.168 -8.066 1.00 96.81 104 VAL A CA 1
ATOM 853 C C . VAL A 1 104 ? 10.511 -8.121 -8.218 1.00 96.81 104 VAL A C 1
ATOM 855 O O . VAL A 1 104 ? 10.336 -9.223 -8.741 1.00 96.81 104 VAL A O 1
ATOM 858 N N . PRO A 1 105 ? 11.709 -7.758 -7.731 1.00 96.31 105 PRO A N 1
ATOM 859 C CA . PRO A 1 105 ? 12.841 -8.677 -7.696 1.00 96.31 105 PRO A CA 1
ATOM 860 C C . PRO A 1 105 ? 12.526 -9.963 -6.920 1.00 96.31 105 PRO A C 1
ATOM 862 O O . PRO A 1 105 ? 11.918 -9.908 -5.847 1.00 96.31 105 PRO A O 1
ATOM 865 N N . GLU A 1 106 ? 13.037 -11.103 -7.390 1.00 92.00 106 GLU A N 1
ATOM 866 C CA . GLU A 1 106 ? 12.805 -12.428 -6.790 1.00 92.00 106 GLU A CA 1
ATOM 867 C C . GLU A 1 106 ? 13.145 -12.475 -5.292 1.00 92.00 106 GLU A C 1
ATOM 869 O O . GLU A 1 106 ? 12.365 -12.987 -4.491 1.00 92.00 106 GLU A O 1
ATOM 874 N N . LYS A 1 107 ? 14.245 -11.828 -4.878 1.00 88.50 107 LYS A N 1
ATOM 875 C CA . LYS A 1 107 ? 14.637 -11.709 -3.460 1.00 88.50 107 LYS A CA 1
ATOM 876 C C . LYS A 1 107 ? 13.532 -11.119 -2.575 1.00 88.50 107 LYS A C 1
ATOM 878 O O . LYS A 1 107 ? 13.391 -11.499 -1.418 1.00 88.50 107 LYS A O 1
ATOM 883 N N . PHE A 1 108 ? 12.761 -10.167 -3.102 1.00 91.94 108 PHE A N 1
ATOM 884 C CA . PHE A 1 108 ? 11.668 -9.538 -2.370 1.00 91.94 108 PHE A CA 1
ATOM 885 C C . PHE A 1 108 ? 10.374 -10.321 -2.522 1.00 91.94 108 PHE A C 1
ATOM 887 O O . PHE A 1 108 ? 9.646 -10.420 -1.539 1.00 91.94 108 PHE A O 1
ATOM 894 N N . ALA A 1 109 ? 10.116 -10.923 -3.686 1.00 90.06 109 ALA A N 1
ATOM 895 C CA . ALA A 1 109 ? 9.012 -11.865 -3.840 1.00 90.06 109 ALA A CA 1
ATOM 896 C C . ALA A 1 109 ? 9.113 -12.981 -2.789 1.00 90.06 109 ALA A C 1
ATOM 898 O O . ALA A 1 109 ? 8.182 -13.141 -2.007 1.00 90.06 109 ALA A O 1
ATOM 899 N N . GLY A 1 110 ? 10.277 -13.631 -2.665 1.00 87.94 110 GLY A N 1
ATOM 900 C CA . GLY A 1 110 ? 10.525 -14.688 -1.681 1.00 87.94 110 GLY A CA 1
ATOM 901 C C . GLY A 1 110 ? 10.257 -14.255 -0.237 1.00 87.94 110 GLY A C 1
ATOM 902 O O . GLY A 1 110 ? 9.583 -14.969 0.502 1.00 87.94 110 GLY A O 1
ATOM 903 N N . ASN A 1 111 ? 10.695 -13.053 0.150 1.00 88.31 111 ASN A N 1
ATOM 904 C CA . ASN A 1 111 ? 10.410 -12.495 1.477 1.00 88.31 111 ASN A CA 1
ATOM 905 C C . ASN A 1 111 ? 8.920 -12.180 1.692 1.00 88.31 111 ASN A C 1
ATOM 907 O O . ASN A 1 111 ? 8.420 -12.311 2.806 1.00 88.31 111 ASN A O 1
ATOM 911 N N . MET A 1 112 ? 8.213 -11.734 0.650 1.00 90.25 112 MET A N 1
ATOM 912 C CA . MET A 1 112 ? 6.815 -11.295 0.728 1.00 90.25 112 MET A CA 1
ATOM 913 C C . MET A 1 112 ? 5.806 -12.446 0.584 1.00 90.25 112 MET A C 1
ATOM 915 O O . MET A 1 112 ? 4.651 -12.298 0.986 1.00 90.25 112 MET A O 1
ATOM 919 N N . THR A 1 113 ? 6.223 -13.593 0.041 1.00 82.69 113 THR A N 1
ATOM 920 C CA . THR A 1 113 ? 5.394 -14.798 -0.131 1.00 82.69 113 THR A CA 1
ATOM 921 C C . THR A 1 113 ? 5.653 -15.874 0.922 1.00 82.69 113 THR A C 1
ATOM 923 O O . THR A 1 113 ? 5.056 -16.949 0.837 1.00 82.69 113 THR A O 1
ATOM 926 N N . TYR A 1 114 ? 6.527 -15.629 1.906 1.00 62.31 114 TYR A N 1
ATOM 927 C CA . TYR A 1 114 ? 6.987 -16.646 2.855 1.00 62.31 114 TYR A CA 1
ATOM 928 C C . TYR A 1 114 ? 5.899 -17.074 3.864 1.00 62.31 114 TYR A C 1
ATOM 930 O O . TYR A 1 114 ? 5.891 -16.674 5.021 1.00 62.31 114 TYR A O 1
ATOM 938 N N . GLN A 1 115 ? 4.973 -17.915 3.397 1.00 52.53 115 GLN A N 1
ATOM 939 C CA . GLN A 1 115 ? 4.216 -18.910 4.171 1.00 52.53 115 GLN A CA 1
ATOM 940 C C . GLN A 1 115 ? 3.971 -20.219 3.392 1.00 52.53 115 GLN A C 1
ATOM 942 O O . GLN A 1 115 ? 3.431 -21.161 3.961 1.00 52.53 115 GLN A O 1
ATOM 947 N N . GLN A 1 116 ? 4.395 -20.341 2.126 1.00 46.25 116 GLN A N 1
ATOM 948 C CA . GLN A 1 116 ? 4.231 -21.590 1.359 1.00 46.25 116 GLN A CA 1
ATOM 949 C C . GLN A 1 116 ? 5.443 -22.539 1.379 1.00 46.25 116 GLN A C 1
ATOM 951 O O . GLN A 1 116 ? 5.328 -23.651 0.881 1.00 46.25 116 GLN A O 1
ATOM 956 N N . LEU A 1 117 ? 6.583 -22.156 1.972 1.00 45.75 117 LEU A N 1
ATOM 957 C CA . LEU A 1 117 ? 7.810 -22.973 1.959 1.00 45.75 117 LEU A CA 1
ATOM 958 C C . LEU A 1 117 ? 8.410 -23.253 3.340 1.00 45.75 117 LEU A C 1
ATOM 960 O O . LEU A 1 117 ? 9.582 -23.605 3.443 1.00 45.75 117 LEU A O 1
ATOM 964 N N . THR A 1 118 ? 7.612 -23.228 4.409 1.00 49.38 118 THR A N 1
ATOM 965 C CA . THR A 1 118 ? 8.002 -23.948 5.633 1.00 49.38 118 THR A CA 1
ATOM 966 C C . THR A 1 118 ? 7.774 -25.454 5.445 1.00 49.38 118 THR A C 1
ATOM 968 O O . THR A 1 118 ? 7.133 -26.106 6.262 1.00 49.38 118 THR A O 1
ATOM 971 N N . LEU A 1 119 ? 8.297 -26.024 4.353 1.00 46.97 119 LEU A N 1
ATOM 972 C CA . LEU A 1 119 ? 8.711 -27.417 4.397 1.00 46.97 119 LEU A CA 1
ATOM 973 C C . LEU A 1 119 ? 9.863 -27.454 5.409 1.00 46.97 119 LEU A C 1
ATOM 975 O O . LEU A 1 119 ? 10.794 -26.648 5.296 1.00 46.97 119 LEU A O 1
ATOM 979 N N . PRO A 1 120 ? 9.802 -28.302 6.446 1.00 55.09 120 PRO A N 1
ATOM 980 C CA . PRO A 1 120 ? 10.925 -28.445 7.356 1.00 55.09 120 PRO A CA 1
ATOM 981 C C . PRO A 1 120 ? 12.182 -28.756 6.538 1.00 55.09 120 PRO A C 1
ATOM 983 O O . PRO A 1 120 ? 12.132 -29.537 5.589 1.00 55.09 120 PRO A O 1
ATOM 986 N N . LYS A 1 121 ? 13.320 -28.146 6.899 1.00 53.81 121 LYS A N 1
ATOM 987 C CA . LYS A 1 121 ? 14.614 -28.370 6.221 1.00 53.81 121 LYS A CA 1
ATOM 988 C C . LYS A 1 121 ? 14.967 -29.859 6.079 1.00 53.81 121 LYS A C 1
ATOM 990 O O . LYS A 1 121 ? 15.709 -30.209 5.171 1.00 53.81 121 LYS A O 1
ATOM 995 N N . SER A 1 122 ? 14.400 -30.719 6.927 1.00 55.03 122 SER A N 1
ATOM 996 C CA . SER A 1 122 ? 14.506 -32.179 6.857 1.00 55.03 122 SER A CA 1
ATOM 997 C C . SER A 1 122 ? 13.935 -32.809 5.579 1.00 55.03 122 SER A C 1
ATOM 999 O O . SER A 1 122 ? 14.239 -33.958 5.313 1.00 55.03 122 SER A O 1
ATOM 1001 N N . LEU A 1 123 ? 13.112 -32.099 4.799 1.00 53.00 123 LEU A N 1
ATOM 1002 C CA . LEU A 1 123 ? 12.589 -32.556 3.501 1.00 53.00 123 LEU A CA 1
ATOM 1003 C C . LEU A 1 123 ? 13.361 -31.983 2.300 1.00 53.00 123 LEU A C 1
ATOM 1005 O O . LEU A 1 123 ? 13.038 -32.299 1.160 1.00 53.00 123 LEU A O 1
ATOM 1009 N N . LEU A 1 124 ? 14.360 -31.126 2.540 1.00 53.38 124 LEU A N 1
ATOM 1010 C CA . LEU A 1 124 ? 15.217 -30.536 1.501 1.00 53.38 124 LEU A CA 1
ATOM 1011 C C . LEU A 1 124 ? 16.603 -31.195 1.429 1.00 53.38 124 LEU A C 1
ATOM 1013 O O . LEU A 1 124 ? 17.410 -30.831 0.578 1.00 53.38 124 LEU A O 1
ATOM 1017 N N . GLN A 1 125 ? 16.879 -32.160 2.306 1.00 46.72 125 GLN A N 1
ATOM 1018 C CA . GLN A 1 125 ? 17.998 -33.087 2.176 1.00 46.72 125 GLN A CA 1
ATOM 1019 C C . GLN A 1 125 ? 17.400 -34.452 1.847 1.00 46.72 125 GLN A C 1
ATOM 1021 O O . GLN A 1 125 ? 16.837 -35.105 2.720 1.00 46.72 125 GLN A O 1
ATOM 1026 N N . GLY A 1 126 ? 17.433 -34.816 0.565 1.00 52.38 126 GLY A N 1
ATOM 1027 C CA . GLY A 1 126 ? 17.284 -36.211 0.165 1.00 52.38 126 GLY A CA 1
ATOM 1028 C C . GLY A 1 126 ? 18.542 -36.981 0.560 1.00 52.38 126 GLY A C 1
ATOM 1029 O O . GLY A 1 126 ? 19.628 -36.393 0.565 1.00 52.38 126 GLY A O 1
ATOM 1030 N N . ASP A 1 127 ? 18.352 -38.248 0.924 1.00 44.22 127 ASP A N 1
ATOM 1031 C CA . ASP A 1 127 ? 19.414 -39.248 1.089 1.00 44.22 127 ASP A CA 1
ATOM 1032 C C . ASP A 1 127 ? 20.348 -39.328 -0.134 1.00 44.22 127 ASP A C 1
ATOM 1034 O O . ASP A 1 127 ? 19.856 -39.161 -1.279 1.00 44.22 127 ASP A O 1
#

Foldseek 3Di:
DDLVVLVVLVQVQAPPFWAFLVLHTWGWDWDQDPVRDTAQWTFIPDDDVTDIDGVVLLVQLLVLQVVQDDPNDAAEQAHLCSSPPGVPSRVSVLSCVVVVRHHYDPSSVCSGVPPPPPPPVVVVDDD

Radius of gyration: 16.05 Å; chains: 1; bounding box: 42×48×44 Å

Secondary structure (DSSP, 8-state):
--HHHHHHHHHHTTT--EE-TT--EE-EEEEE-TTSPEEEEEEE--STT--EEEHHHHHHHHHHHHHT--TTPPPB-SSGGGG-S-TTHHHHHHHHHHTTS-B--HHHHHHHSTTS----GGGS---

pLDDT: mean 86.84, std 15.3, range [44.22, 98.06]